Protein AF-A0A0U1D165-F1 (afdb_monomer_lite)

Organism: NCBI:txid451644

Structure (mmCIF, N/CA/C/O backbone):
data_AF-A0A0U1D165-F1
#
_entry.id   AF-A0A0U1D165-F1
#
loop_
_atom_site.group_PDB
_atom_site.id
_atom_site.type_symbol
_atom_site.label_atom_id
_atom_site.label_alt_id
_atom_site.label_comp_id
_atom_site.label_asym_id
_atom_site.label_entity_id
_atom_site.label_seq_id
_atom_site.pdbx_PDB_ins_code
_atom_site.Cartn_x
_atom_site.Cartn_y
_atom_site.Cartn_z
_atom_site.occupancy
_atom_site.B_iso_or_equiv
_atom_site.auth_seq_id
_atom_site.auth_comp_id
_atom_site.auth_asym_id
_atom_site.auth_atom_id
_atom_site.pdbx_PDB_model_num
ATOM 1 N N . MET A 1 1 ? 3.430 -0.600 18.533 1.00 70.75 1 MET A N 1
ATOM 2 C CA . MET A 1 1 ? 3.846 -1.729 17.672 1.00 70.75 1 MET A CA 1
ATOM 3 C C . MET A 1 1 ? 2.944 -1.735 16.447 1.00 70.75 1 MET A C 1
ATOM 5 O O . MET A 1 1 ? 1.779 -1.388 16.619 1.00 70.75 1 MET A O 1
ATOM 9 N N . PRO A 1 2 ? 3.449 -2.020 15.234 1.00 84.38 2 PRO A N 1
ATOM 10 C CA . PRO A 1 2 ? 2.578 -2.220 14.079 1.00 84.38 2 PRO A CA 1
ATOM 11 C C . PRO A 1 2 ? 1.729 -3.480 14.289 1.00 84.38 2 PRO A C 1
ATOM 13 O O . PRO A 1 2 ? 2.207 -4.447 14.877 1.00 84.38 2 PRO A O 1
ATOM 16 N N . ARG A 1 3 ? 0.480 -3.450 13.820 1.00 92.88 3 ARG A N 1
ATOM 17 C CA . ARG A 1 3 ? -0.406 -4.616 13.776 1.00 92.88 3 ARG A CA 1
ATOM 18 C C . ARG A 1 3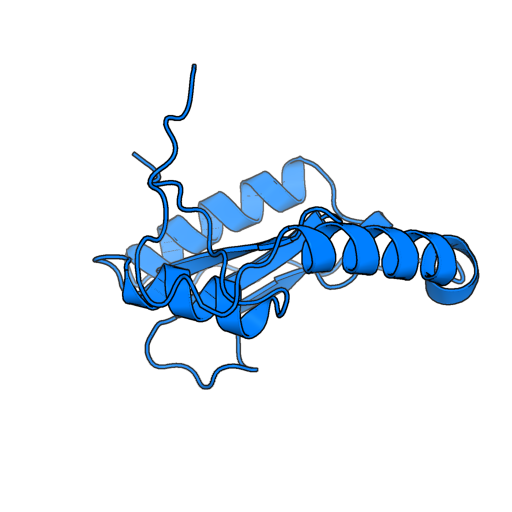 ? -0.470 -5.108 12.339 1.00 92.88 3 ARG A C 1
ATOM 20 O O . ARG A 1 3 ? -0.695 -4.295 11.441 1.00 92.88 3 ARG A O 1
ATOM 27 N N . LEU A 1 4 ? -0.261 -6.402 12.131 1.00 93.88 4 LEU A N 1
ATOM 28 C CA . LEU A 1 4 ? -0.308 -7.021 10.813 1.00 93.88 4 LEU A CA 1
ATOM 29 C C . LEU A 1 4 ? -1.597 -7.828 10.686 1.00 93.88 4 LEU A C 1
ATOM 31 O O . LEU A 1 4 ? -1.939 -8.601 11.576 1.00 93.88 4 LEU A O 1
ATOM 35 N N . VAL A 1 5 ? -2.312 -7.631 9.582 1.00 93.69 5 VAL A N 1
ATOM 36 C CA . VAL A 1 5 ? -3.520 -8.389 9.255 1.00 93.69 5 VAL A CA 1
ATOM 37 C C . VAL A 1 5 ? -3.449 -8.895 7.827 1.00 93.69 5 VAL A C 1
ATOM 39 O O . VAL A 1 5 ? -2.979 -8.175 6.944 1.00 93.69 5 VAL A O 1
ATOM 42 N N . ARG A 1 6 ? -3.949 -10.108 7.593 1.00 92.75 6 ARG A N 1
ATOM 43 C CA . ARG A 1 6 ? -4.254 -10.600 6.248 1.00 92.75 6 ARG A CA 1
ATOM 44 C C . ARG A 1 6 ? -5.688 -10.216 5.893 1.00 92.75 6 ARG A C 1
ATOM 46 O O . ARG A 1 6 ? -6.605 -10.546 6.638 1.00 92.75 6 ARG A O 1
ATOM 53 N N . ILE A 1 7 ? -5.860 -9.544 4.756 1.00 92.62 7 ILE A N 1
ATOM 54 C CA . ILE A 1 7 ? -7.167 -9.311 4.130 1.00 92.62 7 ILE A CA 1
ATOM 55 C C . ILE A 1 7 ? -7.365 -10.425 3.099 1.00 92.62 7 ILE A C 1
ATOM 57 O O . ILE A 1 7 ? -6.575 -10.525 2.163 1.00 92.62 7 ILE A O 1
ATOM 61 N N . ALA A 1 8 ? -8.344 -11.303 3.315 1.00 90.62 8 ALA A N 1
ATOM 62 C CA . ALA A 1 8 ? -8.510 -12.532 2.529 1.00 90.62 8 ALA A CA 1
ATOM 63 C C . ALA A 1 8 ? -9.601 -12.439 1.447 1.00 90.62 8 ALA A C 1
ATOM 65 O O . ALA A 1 8 ? -9.589 -13.224 0.503 1.00 90.62 8 ALA A O 1
ATOM 66 N N . ASP A 1 9 ? -10.496 -11.455 1.533 1.00 89.19 9 ASP A N 1
ATOM 67 C CA . ASP A 1 9 ? -11.700 -11.348 0.699 1.00 89.19 9 ASP A CA 1
ATOM 68 C C . ASP A 1 9 ? -11.496 -10.569 -0.617 1.00 89.19 9 ASP A C 1
ATOM 70 O O . ASP A 1 9 ? -12.388 -10.523 -1.473 1.00 89.19 9 ASP A O 1
ATOM 74 N N . SER A 1 10 ? -10.325 -9.953 -0.815 1.00 91.94 10 SER A N 1
ATOM 75 C CA . SER A 1 10 ? -10.025 -9.136 -1.991 1.00 91.94 10 SER A CA 1
ATOM 76 C C . SER A 1 10 ? -8.535 -9.084 -2.327 1.00 91.94 10 SER A C 1
ATOM 78 O O . SER A 1 10 ? -7.688 -8.954 -1.450 1.00 91.94 10 SER A O 1
ATOM 80 N N . VAL A 1 11 ? -8.237 -9.066 -3.630 1.00 94.31 11 VAL A N 1
ATOM 81 C CA . VAL A 1 11 ? -6.904 -8.751 -4.175 1.00 94.31 11 VAL A CA 1
ATOM 82 C C . VAL A 1 11 ? -6.747 -7.277 -4.553 1.00 94.31 11 VAL A C 1
ATOM 84 O O . VAL A 1 11 ? -5.674 -6.869 -4.989 1.00 94.31 11 VAL A O 1
ATOM 87 N N . ASP A 1 12 ? -7.802 -6.465 -4.456 1.00 95.19 12 ASP A N 1
ATOM 88 C CA . ASP A 1 12 ? -7.744 -5.043 -4.800 1.00 95.19 12 ASP A CA 1
ATOM 89 C C . ASP A 1 12 ? -7.018 -4.252 -3.704 1.00 95.19 12 ASP A C 1
ATOM 91 O O . ASP A 1 12 ? -7.440 -4.232 -2.548 1.00 95.19 12 ASP A O 1
ATOM 95 N N . LEU A 1 13 ? -5.929 -3.574 -4.070 1.00 97.00 13 LEU A N 1
ATOM 96 C CA . LEU A 1 13 ? -5.078 -2.866 -3.115 1.00 97.00 13 LEU A CA 1
ATOM 97 C C . LEU A 1 13 ? -5.807 -1.722 -2.385 1.00 97.00 13 LEU A C 1
ATOM 99 O O . LEU A 1 13 ? -5.528 -1.478 -1.208 1.00 97.00 13 LEU A O 1
ATOM 103 N N . GLY A 1 14 ? -6.725 -1.024 -3.058 1.00 96.88 14 GLY A N 1
ATOM 104 C CA . GLY A 1 14 ? -7.531 0.037 -2.452 1.00 96.88 14 GLY A CA 1
ATOM 105 C C . GLY A 1 14 ? -8.456 -0.527 -1.379 1.00 96.88 14 GLY A C 1
ATOM 106 O O . GLY A 1 14 ? -8.476 -0.038 -0.246 1.00 96.88 14 GLY A O 1
ATOM 107 N N . VAL A 1 15 ? -9.135 -1.634 -1.693 1.00 95.50 15 VAL A N 1
ATOM 108 C CA . VAL A 1 15 ? -9.955 -2.382 -0.727 1.00 95.50 15 VAL A CA 1
ATOM 109 C C . VAL A 1 15 ? -9.107 -2.886 0.441 1.00 95.50 15 VAL A C 1
ATOM 111 O O . VAL A 1 15 ? -9.472 -2.632 1.588 1.00 95.50 15 VAL A O 1
ATOM 114 N N . ILE A 1 16 ? -7.953 -3.509 0.179 1.00 95.81 16 ILE A N 1
ATOM 115 C CA . ILE A 1 16 ? -7.024 -3.999 1.212 1.00 95.81 16 ILE A CA 1
ATOM 116 C C . ILE A 1 16 ? -6.613 -2.860 2.157 1.00 95.81 16 ILE A C 1
ATOM 118 O O . ILE A 1 16 ? -6.762 -2.969 3.378 1.00 95.81 16 ILE A O 1
ATOM 122 N N . GLY A 1 17 ? -6.141 -1.736 1.609 1.00 97.19 17 GLY A N 1
ATOM 123 C CA . GLY A 1 17 ? -5.718 -0.580 2.399 1.00 97.19 17 GLY A CA 1
ATOM 124 C C . GLY A 1 17 ? -6.864 0.035 3.205 1.00 97.19 17 GLY A C 1
ATOM 125 O O . GLY A 1 17 ? -6.685 0.375 4.379 1.00 97.19 17 GLY A O 1
ATOM 126 N N . LYS A 1 18 ? -8.063 0.130 2.620 1.00 97.38 18 LYS A N 1
ATOM 127 C CA . LYS A 1 18 ? -9.255 0.644 3.304 1.00 97.38 18 LYS A CA 1
ATOM 128 C C . LYS A 1 18 ? -9.726 -0.277 4.426 1.00 97.38 18 LYS A C 1
ATOM 130 O O . LYS A 1 18 ? -10.085 0.219 5.496 1.00 97.38 18 LYS A O 1
ATOM 135 N N . SER A 1 19 ? -9.716 -1.590 4.211 1.00 95.56 19 SER A N 1
ATOM 136 C CA . SER A 1 19 ? -10.032 -2.588 5.237 1.00 95.56 19 SER A CA 1
ATOM 137 C C . SER A 1 19 ? -9.050 -2.487 6.403 1.00 95.56 19 SER A C 1
ATOM 139 O O . SER A 1 19 ? -9.480 -2.339 7.549 1.00 95.56 19 SER A O 1
ATOM 141 N N . ALA A 1 20 ? -7.745 -2.402 6.128 1.00 96.00 20 ALA A N 1
ATOM 142 C CA . ALA A 1 20 ? -6.733 -2.164 7.158 1.00 96.00 20 ALA A CA 1
ATOM 143 C C . ALA A 1 20 ? -6.977 -0.847 7.924 1.00 96.00 20 ALA A C 1
ATOM 145 O O . ALA A 1 20 ? -6.955 -0.825 9.157 1.00 96.00 20 ALA A O 1
ATOM 146 N N . ALA A 1 21 ? -7.288 0.244 7.218 1.00 97.31 21 ALA A N 1
ATOM 147 C CA . ALA A 1 21 ? -7.586 1.543 7.821 1.00 97.31 21 ALA A CA 1
ATOM 148 C C . ALA A 1 21 ? -8.854 1.520 8.694 1.00 97.31 21 ALA A C 1
ATOM 150 O O . ALA A 1 21 ? -8.916 2.195 9.719 1.00 97.31 21 ALA A O 1
ATOM 151 N N . ARG A 1 22 ? -9.867 0.726 8.325 1.00 96.44 22 ARG A N 1
ATOM 152 C CA . ARG A 1 22 ? -11.091 0.538 9.119 1.00 96.44 22 ARG A CA 1
ATOM 153 C C . ARG A 1 22 ? -10.841 -0.232 10.409 1.00 96.44 22 ARG A C 1
ATOM 155 O O . ARG A 1 22 ? -11.476 0.104 11.404 1.00 96.44 22 ARG A O 1
ATOM 162 N N . LEU A 1 23 ? -9.926 -1.198 10.396 1.00 94.75 23 LEU A N 1
ATOM 163 C CA . LEU A 1 23 ? -9.525 -1.962 11.582 1.00 94.75 23 LEU A CA 1
ATOM 164 C C . LEU A 1 23 ? -8.544 -1.185 12.480 1.00 94.75 23 LEU A C 1
ATOM 166 O O . LEU A 1 23 ? -8.334 -1.543 13.636 1.00 94.75 23 LEU A O 1
ATOM 170 N N . SER A 1 24 ? -7.873 -0.166 11.948 1.00 95.75 24 SER A N 1
ATOM 171 C CA . SER A 1 24 ? -6.874 0.618 12.673 1.00 95.75 24 SER A CA 1
ATOM 172 C C . SER A 1 24 ? -7.521 1.656 13.593 1.00 95.75 24 SER A C 1
ATOM 174 O O . SER A 1 24 ? -8.367 2.438 13.160 1.00 95.75 24 SER A O 1
ATOM 176 N N . GLY A 1 25 ? -7.074 1.725 14.853 1.00 96.06 25 GLY A N 1
ATOM 177 C CA . GLY A 1 25 ? -7.557 2.716 15.823 1.00 96.06 25 GLY A CA 1
ATOM 178 C C . GLY A 1 25 ? -7.248 4.168 15.436 1.00 96.06 25 GLY A C 1
ATOM 179 O O . GLY A 1 25 ? -8.005 5.064 15.792 1.00 96.06 25 GLY A O 1
ATOM 180 N N . SER A 1 26 ? -6.188 4.408 14.654 1.00 97.00 26 SER A N 1
ATOM 181 C CA . SER A 1 26 ? -5.870 5.738 14.107 1.00 97.00 26 SER A CA 1
ATOM 182 C C . SER A 1 26 ? -6.637 6.066 12.822 1.00 97.00 26 SER A C 1
ATOM 184 O O . SER A 1 26 ? -6.521 7.171 12.298 1.00 97.00 26 SER A O 1
ATOM 186 N N . GLY A 1 27 ? -7.369 5.101 12.257 1.00 97.88 27 GLY A N 1
ATOM 187 C CA . GLY A 1 27 ? -7.995 5.237 10.946 1.00 97.88 27 GLY A CA 1
ATOM 188 C C . GLY A 1 27 ? -7.016 5.221 9.766 1.00 97.88 27 GLY A C 1
ATOM 189 O O . GLY A 1 27 ? -7.458 5.469 8.647 1.00 97.88 27 GLY A O 1
ATOM 190 N N . ILE A 1 28 ? -5.723 4.941 9.989 1.00 98.25 28 ILE A N 1
ATOM 191 C CA . ILE A 1 28 ? -4.687 4.821 8.949 1.00 98.25 28 ILE A CA 1
ATOM 192 C C . ILE A 1 28 ? -4.301 3.358 8.759 1.00 98.25 28 ILE A C 1
ATOM 194 O O . ILE A 1 28 ? -4.021 2.658 9.735 1.00 98.25 28 ILE A O 1
ATOM 198 N N . GLY A 1 29 ? -4.262 2.915 7.505 1.00 97.69 29 GLY A N 1
ATOM 199 C CA . GLY A 1 29 ? -3.853 1.570 7.108 1.00 97.69 29 GLY A CA 1
ATOM 200 C C . GLY A 1 29 ? -2.826 1.607 5.983 1.00 97.69 29 GLY A C 1
ATOM 201 O O . GLY A 1 29 ? -2.843 2.513 5.152 1.00 97.69 29 GLY A O 1
ATOM 202 N N . VAL A 1 30 ? -1.943 0.612 5.954 1.00 98.00 30 VAL A N 1
ATOM 203 C CA . VAL A 1 30 ? -1.039 0.362 4.827 1.00 98.00 30 VAL A CA 1
ATOM 204 C C . VAL A 1 30 ? -1.525 -0.895 4.122 1.00 98.00 30 VAL A C 1
ATOM 206 O O . VAL A 1 30 ? -1.671 -1.934 4.762 1.00 98.00 30 VAL A O 1
ATOM 209 N N . GLY A 1 31 ? -1.806 -0.788 2.826 1.00 97.50 31 GLY A N 1
ATOM 210 C CA . GLY A 1 31 ? -2.085 -1.938 1.970 1.00 97.50 31 GLY A CA 1
ATOM 211 C C . GLY A 1 31 ? -0.812 -2.382 1.264 1.00 97.50 31 GLY A C 1
ATOM 212 O O . GLY A 1 31 ? -0.054 -1.530 0.804 1.00 97.50 31 GLY A O 1
ATOM 213 N N . LEU A 1 32 ? -0.597 -3.692 1.162 1.00 97.69 32 LEU A N 1
ATOM 214 C CA . LEU A 1 32 ? 0.517 -4.313 0.449 1.00 97.69 32 LEU A CA 1
ATOM 215 C C . LEU A 1 32 ? -0.005 -5.567 -0.255 1.00 97.69 32 LEU A C 1
ATOM 217 O O . LEU A 1 32 ? -0.609 -6.420 0.387 1.00 97.69 32 LEU A O 1
ATOM 221 N N . GLN A 1 33 ? 0.240 -5.665 -1.558 1.00 97.50 33 GLN A N 1
ATOM 222 C CA . GLN A 1 33 ? 0.006 -6.888 -2.333 1.00 97.50 33 GLN A CA 1
ATOM 223 C C . GLN A 1 33 ? 1.264 -7.755 -2.373 1.00 97.50 33 GLN A C 1
ATOM 225 O O . GLN A 1 33 ? 2.381 -7.230 -2.318 1.00 97.50 33 GLN A O 1
ATOM 230 N N . ALA A 1 34 ? 1.108 -9.060 -2.597 1.00 96.12 34 ALA A N 1
ATOM 231 C CA . ALA A 1 34 ? 2.230 -9.998 -2.717 1.00 96.12 34 ALA A CA 1
ATOM 232 C C . ALA A 1 34 ? 3.242 -9.591 -3.806 1.00 96.12 34 ALA A C 1
ATOM 234 O O . ALA A 1 34 ? 4.448 -9.793 -3.668 1.00 96.12 34 ALA A O 1
ATOM 235 N N . LYS A 1 35 ? 2.766 -8.957 -4.884 1.00 96.94 35 LYS A N 1
ATOM 236 C CA . LYS A 1 35 ? 3.620 -8.445 -5.968 1.00 96.94 35 LYS A CA 1
ATOM 237 C C . LYS A 1 35 ? 4.401 -7.167 -5.638 1.00 96.94 35 LYS A C 1
ATOM 239 O O . LYS A 1 35 ? 5.179 -6.728 -6.477 1.00 96.94 35 LYS A O 1
ATOM 244 N N . GLY A 1 36 ? 4.175 -6.557 -4.472 1.00 97.19 36 GLY A N 1
ATOM 245 C CA . GLY A 1 36 ? 4.920 -5.406 -3.941 1.00 97.19 36 GLY A CA 1
ATOM 246 C C . GLY A 1 36 ? 4.193 -4.055 -3.978 1.00 97.19 36 GLY A C 1
ATOM 247 O O . GLY A 1 36 ? 4.553 -3.133 -3.250 1.00 97.19 36 GLY A O 1
ATOM 248 N N . THR A 1 37 ? 3.142 -3.894 -4.787 1.00 97.38 37 THR A N 1
ATOM 249 C CA . THR A 1 37 ? 2.408 -2.614 -4.849 1.00 97.38 37 THR A CA 1
ATOM 250 C C . THR A 1 37 ? 1.816 -2.264 -3.488 1.00 97.38 37 THR A C 1
ATOM 252 O O . THR A 1 37 ? 1.236 -3.123 -2.823 1.00 97.38 37 THR A O 1
ATOM 255 N N . THR A 1 38 ? 1.976 -1.004 -3.082 1.00 97.62 38 THR A N 1
ATOM 256 C CA . THR A 1 38 ? 1.728 -0.561 -1.706 1.00 97.62 38 THR A CA 1
ATOM 257 C C . THR A 1 38 ? 1.082 0.812 -1.674 1.00 97.62 38 THR A C 1
ATOM 259 O O . THR A 1 38 ? 1.401 1.662 -2.502 1.00 97.62 38 THR A O 1
ATOM 262 N N . LEU A 1 39 ? 0.199 1.058 -0.706 1.00 97.62 39 LEU A N 1
ATOM 263 C CA . LEU A 1 39 ? -0.398 2.376 -0.481 1.00 97.62 39 LEU A CA 1
ATOM 264 C C . LEU A 1 39 ? -0.652 2.659 0.998 1.00 97.62 39 LEU A C 1
ATOM 266 O O . LEU A 1 39 ? -0.729 1.742 1.815 1.00 97.62 39 LEU A O 1
ATOM 270 N N . ILE A 1 40 ? -0.837 3.938 1.321 1.00 98.06 40 ILE A N 1
ATOM 271 C CA . ILE A 1 40 ? -1.375 4.406 2.601 1.00 98.06 40 ILE A CA 1
ATOM 272 C C . ILE A 1 40 ? -2.826 4.835 2.375 1.00 98.06 40 ILE A C 1
ATOM 274 O O . ILE A 1 40 ? -3.098 5.686 1.526 1.00 98.06 40 ILE A O 1
ATOM 278 N N . HIS A 1 41 ? -3.757 4.293 3.156 1.00 98.44 41 HIS A N 1
ATOM 279 C CA . HIS A 1 41 ? -5.180 4.628 3.111 1.00 98.44 41 HIS A CA 1
ATOM 280 C C . HIS A 1 41 ? -5.644 5.248 4.436 1.00 98.44 41 HIS A C 1
ATOM 282 O O . HIS A 1 41 ? -5.082 4.979 5.502 1.00 98.44 41 HIS A O 1
ATOM 288 N N . ARG A 1 42 ? -6.724 6.033 4.375 1.00 98.00 42 ARG A N 1
ATOM 289 C CA . ARG A 1 42 ? -7.458 6.551 5.541 1.00 98.00 42 ARG A CA 1
ATOM 290 C C . ARG A 1 42 ? -8.922 6.109 5.512 1.00 98.00 42 ARG A C 1
ATOM 292 O O . ARG A 1 42 ? -9.497 5.997 4.431 1.00 98.00 42 ARG A O 1
ATOM 299 N N . ARG A 1 43 ? -9.526 5.802 6.663 1.00 97.88 43 ARG A N 1
ATOM 300 C CA . ARG A 1 43 ? -10.834 5.108 6.727 1.00 97.88 43 ARG A CA 1
ATOM 301 C C . ARG A 1 43 ? -12.002 5.868 6.078 1.00 97.88 43 ARG A C 1
ATOM 303 O O . ARG A 1 43 ? -12.966 5.239 5.643 1.00 97.88 43 ARG A O 1
ATOM 310 N N . ASP A 1 44 ? -11.914 7.192 6.061 1.00 97.25 44 ASP A N 1
ATOM 311 C CA . ASP A 1 44 ? -12.895 8.156 5.550 1.00 97.25 44 ASP A CA 1
ATOM 312 C C . ASP A 1 44 ? -12.751 8.425 4.042 1.00 97.25 44 ASP A C 1
ATOM 314 O O . ASP A 1 44 ? -13.649 9.007 3.439 1.00 97.25 44 ASP A O 1
ATOM 318 N N . LEU A 1 45 ? -11.661 7.980 3.408 1.00 97.69 45 LEU A N 1
ATOM 319 C CA . LEU A 1 45 ? -11.467 8.148 1.970 1.00 97.69 45 LEU A CA 1
ATOM 320 C C . LEU A 1 45 ? -12.306 7.139 1.157 1.00 97.69 45 LEU A C 1
ATOM 322 O O . LEU A 1 45 ? -12.555 6.006 1.604 1.00 97.69 45 LEU A O 1
ATOM 326 N N . PRO A 1 46 ? -12.742 7.502 -0.065 1.00 96.50 46 PRO A N 1
ATOM 327 C CA . PRO A 1 46 ? -13.307 6.554 -1.027 1.00 96.50 46 PRO A CA 1
ATOM 328 C C . PRO A 1 46 ? -12.351 5.378 -1.312 1.00 96.50 46 PRO A C 1
ATOM 330 O O . PRO A 1 46 ? -11.146 5.563 -1.202 1.00 96.50 46 PRO A O 1
ATOM 333 N N . PRO A 1 47 ? -12.846 4.181 -1.692 1.00 89.69 47 PRO A N 1
ATOM 334 C CA . PRO A 1 47 ? -11.997 2.988 -1.857 1.00 89.69 47 PRO A CA 1
ATOM 335 C C . PRO A 1 47 ? -10.838 3.110 -2.858 1.00 89.69 47 PRO A C 1
ATOM 337 O O . PRO A 1 47 ? -9.829 2.441 -2.690 1.00 89.69 47 PRO A O 1
ATOM 340 N N . LEU A 1 48 ? -10.985 3.937 -3.898 1.00 93.50 48 LEU A N 1
ATOM 341 C CA . LEU A 1 48 ? -9.949 4.160 -4.919 1.00 93.50 48 LEU A CA 1
ATOM 342 C C . LEU A 1 48 ? -9.079 5.395 -4.636 1.00 93.50 4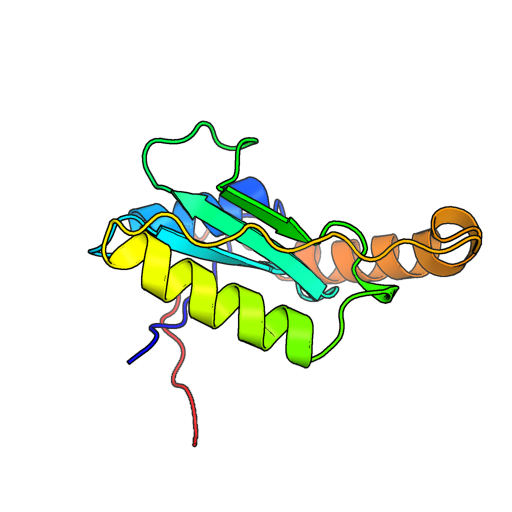8 LEU A C 1
ATOM 344 O O . LEU A 1 48 ? -8.247 5.761 -5.461 1.00 93.50 48 LEU A O 1
ATOM 348 N N . ALA A 1 49 ? -9.290 6.061 -3.500 1.00 96.12 49 ALA A N 1
ATOM 349 C CA . ALA A 1 49 ? -8.459 7.169 -3.054 1.00 96.12 49 ALA A CA 1
ATOM 350 C C . ALA A 1 49 ? -7.412 6.672 -2.051 1.00 96.12 49 ALA A C 1
ATOM 352 O O . ALA A 1 49 ? -7.607 5.689 -1.345 1.00 96.12 49 ALA A O 1
ATOM 353 N N . ASN A 1 50 ? -6.298 7.384 -1.947 1.00 96.38 50 ASN A N 1
ATOM 354 C CA . ASN A 1 50 ? -5.213 7.050 -1.033 1.00 96.38 50 ASN A CA 1
ATOM 355 C C . ASN A 1 50 ? -4.473 8.323 -0.615 1.00 96.38 50 ASN A C 1
ATOM 357 O O . ASN A 1 50 ? -4.556 9.349 -1.286 1.00 96.38 50 ASN A O 1
ATOM 361 N N . LEU A 1 51 ? -3.729 8.245 0.485 1.00 96.31 51 LEU A N 1
ATOM 362 C CA . LEU A 1 51 ? -2.830 9.318 0.912 1.00 96.31 51 LEU A CA 1
ATOM 363 C C . LEU A 1 51 ? -1.521 9.276 0.116 1.00 96.31 51 LEU A C 1
ATOM 365 O O . LEU A 1 51 ? -1.040 10.305 -0.339 1.00 96.31 51 LEU A O 1
ATOM 369 N N . GLU A 1 52 ? -0.972 8.076 -0.088 1.00 96.31 52 GLU A N 1
ATOM 370 C CA . GLU A 1 52 ? 0.272 7.830 -0.832 1.00 96.31 52 GLU A CA 1
ATOM 371 C C . GLU A 1 52 ? 0.167 6.476 -1.546 1.00 96.31 52 GLU A C 1
ATOM 373 O O . GLU A 1 52 ? -0.474 5.566 -1.018 1.00 96.31 52 GLU A O 1
ATOM 378 N N . LEU A 1 53 ? 0.767 6.338 -2.732 1.00 95.81 53 LEU A N 1
ATOM 379 C CA . LEU A 1 53 ? 0.692 5.128 -3.559 1.00 95.81 53 LEU A CA 1
ATOM 380 C C . LEU A 1 53 ? 2.022 4.874 -4.266 1.00 95.81 53 LEU A C 1
ATOM 382 O O . LEU A 1 53 ? 2.498 5.713 -5.022 1.00 95.81 53 LEU A O 1
ATOM 386 N N . LEU A 1 54 ? 2.547 3.666 -4.091 1.00 95.50 54 LEU A N 1
ATOM 387 C CA . LEU A 1 54 ? 3.643 3.103 -4.866 1.00 95.50 54 LEU A CA 1
ATOM 388 C C . LEU A 1 54 ? 3.077 2.078 -5.847 1.00 95.50 54 LEU A C 1
ATOM 390 O O . LEU A 1 54 ? 2.925 0.896 -5.531 1.00 95.50 54 LEU A O 1
ATOM 394 N N . SER A 1 55 ? 2.718 2.559 -7.037 1.00 93.81 55 SER A N 1
ATOM 395 C CA . SER A 1 55 ? 2.014 1.779 -8.062 1.00 93.81 55 SER A CA 1
ATOM 396 C C . SER A 1 55 ? 2.934 0.849 -8.861 1.00 93.81 55 SER A C 1
ATOM 398 O O . SER A 1 55 ? 2.501 -0.212 -9.314 1.00 93.81 55 SER A O 1
ATOM 400 N N . VAL A 1 56 ? 4.211 1.210 -9.007 1.00 94.69 56 VAL A N 1
ATOM 401 C CA . VAL A 1 56 ? 5.168 0.507 -9.871 1.00 94.69 56 VAL A CA 1
ATOM 402 C C . VAL A 1 56 ? 6.070 -0.410 -9.048 1.00 94.69 56 VAL A C 1
ATOM 404 O O . VAL A 1 56 ? 7.205 -0.069 -8.734 1.00 94.69 56 VAL A O 1
ATOM 407 N N . ALA A 1 57 ? 5.553 -1.591 -8.697 1.00 95.38 57 ALA A N 1
ATOM 408 C CA . ALA A 1 57 ? 6.224 -2.523 -7.786 1.00 95.38 57 ALA A CA 1
ATOM 409 C C . ALA A 1 57 ? 7.688 -2.873 -8.132 1.00 95.38 57 ALA A C 1
ATOM 411 O O . ALA A 1 57 ? 8.500 -2.887 -7.210 1.00 95.38 57 ALA A O 1
ATOM 412 N N . PRO A 1 58 ? 8.074 -3.084 -9.410 1.00 94.69 58 PRO A N 1
ATOM 413 C CA . PRO A 1 58 ? 9.468 -3.367 -9.767 1.00 94.69 58 PRO A CA 1
ATOM 414 C C . PRO A 1 58 ? 10.469 -2.257 -9.412 1.00 94.69 58 PRO A C 1
ATOM 416 O O . PRO A 1 58 ? 11.663 -2.523 -9.373 1.00 94.69 58 PRO A O 1
ATOM 419 N N . LEU A 1 59 ? 10.000 -1.029 -9.168 1.00 94.81 59 LEU A N 1
ATOM 420 C CA . LEU A 1 59 ? 10.843 0.116 -8.815 1.00 94.81 59 LEU A CA 1
ATOM 421 C C . LEU A 1 59 ? 10.858 0.412 -7.309 1.00 94.81 59 LEU A C 1
ATOM 423 O O . LEU A 1 59 ? 11.504 1.368 -6.886 1.00 94.81 59 LEU A O 1
ATOM 427 N N . ILE A 1 60 ? 10.124 -0.355 -6.496 1.00 95.44 60 ILE A N 1
ATOM 428 C CA . ILE A 1 60 ? 10.026 -0.104 -5.056 1.00 95.44 60 ILE A CA 1
ATOM 429 C C . ILE A 1 60 ? 11.248 -0.687 -4.346 1.00 95.44 60 ILE A C 1
ATOM 431 O O . ILE A 1 60 ? 11.489 -1.893 -4.399 1.00 95.44 60 ILE A O 1
ATOM 435 N N . THR A 1 61 ? 11.985 0.158 -3.623 1.00 95.50 61 THR A N 1
ATOM 436 C CA . THR A 1 61 ? 13.141 -0.258 -2.816 1.00 95.50 61 THR A CA 1
ATOM 437 C C . THR A 1 61 ? 12.769 -0.478 -1.338 1.00 95.50 61 THR A C 1
ATOM 439 O O . THR A 1 61 ? 11.732 0.014 -0.874 1.00 95.50 61 THR A O 1
ATOM 442 N N . PRO A 1 62 ? 13.606 -1.176 -0.543 1.00 96.38 62 PRO A N 1
ATOM 443 C CA . PRO A 1 62 ? 13.422 -1.290 0.909 1.00 96.38 62 PRO A CA 1
ATOM 444 C C . PRO A 1 62 ? 13.287 0.061 1.632 1.00 96.38 62 PRO A C 1
ATOM 446 O O . PRO A 1 62 ? 12.490 0.199 2.564 1.00 96.38 62 PRO A O 1
ATOM 449 N N . GLU A 1 63 ? 14.012 1.084 1.184 1.00 95.50 63 GLU A N 1
ATOM 450 C CA . GLU A 1 63 ? 13.957 2.443 1.736 1.00 95.50 63 GLU A CA 1
ATOM 451 C C . GLU A 1 63 ? 12.591 3.085 1.492 1.00 95.50 63 GLU A C 1
ATOM 453 O O . GLU A 1 63 ? 12.067 3.772 2.372 1.00 95.50 63 GLU A O 1
ATOM 458 N N . MET A 1 64 ? 11.979 2.820 0.335 1.00 96.12 64 MET A N 1
ATOM 459 C CA . MET A 1 64 ? 10.624 3.274 0.029 1.00 96.12 64 MET A CA 1
ATOM 460 C C . MET A 1 64 ? 9.603 2.595 0.947 1.00 96.12 64 MET A C 1
ATOM 462 O O . MET A 1 64 ? 8.783 3.283 1.552 1.00 96.12 64 MET A O 1
ATOM 466 N N . TYR A 1 65 ? 9.686 1.279 1.172 1.00 96.25 65 TYR A N 1
ATOM 467 C CA . TYR A 1 65 ? 8.820 0.615 2.163 1.00 96.25 65 TYR A CA 1
ATOM 468 C C . TYR A 1 65 ? 8.989 1.201 3.569 1.00 96.25 65 TYR A C 1
ATOM 470 O O . TYR A 1 65 ? 8.009 1.453 4.277 1.00 96.25 65 TYR A O 1
ATOM 478 N N . ARG A 1 66 ? 10.234 1.477 3.972 1.00 95.62 66 ARG A N 1
ATOM 479 C CA . ARG A 1 66 ? 10.527 2.116 5.258 1.00 95.62 66 ARG A CA 1
ATOM 480 C C . ARG A 1 66 ? 9.917 3.514 5.345 1.00 95.62 66 ARG A C 1
ATOM 482 O O . ARG A 1 66 ? 9.350 3.859 6.384 1.00 95.62 66 ARG A O 1
ATOM 489 N N . LEU A 1 67 ? 9.979 4.297 4.271 1.00 95.94 67 LEU A N 1
ATOM 490 C CA . LEU A 1 67 ? 9.377 5.625 4.215 1.00 95.94 67 LEU A CA 1
ATOM 491 C C . LEU A 1 67 ? 7.840 5.570 4.243 1.00 95.94 67 LEU A C 1
ATOM 493 O O . LEU A 1 67 ? 7.247 6.369 4.967 1.00 95.94 67 LEU A O 1
ATOM 497 N N . ILE A 1 68 ? 7.200 4.594 3.578 1.00 96.12 68 ILE A N 1
ATOM 498 C CA . ILE A 1 68 ? 5.751 4.335 3.714 1.00 96.12 68 ILE A CA 1
ATOM 499 C C . ILE A 1 68 ? 5.389 4.117 5.185 1.00 96.12 68 ILE A C 1
ATOM 501 O O . ILE A 1 68 ? 4.459 4.745 5.689 1.00 96.12 68 ILE A O 1
ATOM 505 N N . GLY A 1 69 ? 6.141 3.276 5.900 1.00 95.75 69 GLY A N 1
ATOM 506 C CA . GLY A 1 69 ? 5.899 3.022 7.322 1.00 95.75 69 GLY A CA 1
ATOM 507 C C . GLY A 1 69 ? 6.043 4.279 8.190 1.00 95.75 69 GLY A C 1
ATOM 508 O O . GLY A 1 69 ? 5.201 4.541 9.053 1.00 95.75 69 GLY A O 1
ATOM 509 N N . ILE A 1 70 ? 7.076 5.092 7.941 1.00 96.38 70 ILE A N 1
ATOM 510 C CA . ILE A 1 70 ? 7.294 6.365 8.648 1.00 96.38 70 ILE A CA 1
ATOM 511 C C . ILE A 1 70 ? 6.136 7.333 8.386 1.00 96.38 70 ILE A C 1
ATOM 513 O O . ILE A 1 70 ? 5.587 7.905 9.332 1.00 96.38 70 ILE A O 1
ATOM 517 N N . ASN A 1 71 ? 5.750 7.515 7.124 1.00 97.31 71 ASN A N 1
ATOM 518 C CA . ASN A 1 71 ? 4.687 8.438 6.749 1.00 97.31 71 ASN A CA 1
ATOM 519 C C . ASN A 1 71 ? 3.321 7.967 7.256 1.00 97.31 71 ASN A C 1
ATOM 521 O O . ASN A 1 71 ? 2.582 8.779 7.805 1.00 97.31 71 ASN A O 1
ATOM 525 N N . ALA A 1 72 ? 3.018 6.668 7.210 1.00 97.31 72 ALA A N 1
ATOM 526 C CA . ALA A 1 72 ? 1.806 6.116 7.816 1.00 97.31 72 ALA A CA 1
ATOM 527 C C . ALA A 1 72 ? 1.749 6.404 9.325 1.00 97.31 72 ALA A C 1
ATOM 529 O O . ALA A 1 72 ? 0.711 6.818 9.841 1.00 97.31 72 ALA A O 1
ATOM 530 N N . GLY A 1 73 ? 2.878 6.272 10.032 1.00 96.88 73 GLY A N 1
ATOM 531 C CA . GLY A 1 73 ? 2.985 6.645 11.444 1.00 96.88 73 GLY A CA 1
ATOM 532 C C . GLY A 1 73 ? 2.792 8.144 11.702 1.00 96.88 73 GLY A C 1
ATOM 533 O O . GLY A 1 73 ? 2.224 8.517 12.727 1.00 96.88 73 GLY A O 1
ATOM 534 N N . ARG A 1 74 ? 3.230 9.012 10.782 1.00 97.12 74 ARG A N 1
ATOM 535 C CA . ARG A 1 74 ? 3.003 10.468 10.850 1.00 97.12 74 ARG A CA 1
ATOM 536 C C . ARG A 1 74 ? 1.537 10.822 10.601 1.00 97.12 74 ARG A C 1
ATOM 538 O O . ARG A 1 74 ? 0.961 11.539 11.416 1.00 97.12 74 ARG A O 1
ATOM 545 N N . HIS A 1 75 ? 0.919 10.256 9.563 1.00 97.19 75 HIS A N 1
ATOM 546 C CA . HIS A 1 75 ? -0.516 10.404 9.293 1.00 97.19 75 HIS A CA 1
ATOM 547 C C . HIS A 1 75 ? -1.358 9.919 10.478 1.00 97.19 75 HIS A C 1
ATOM 549 O O . HIS A 1 75 ? -2.305 10.588 10.878 1.00 97.19 75 HIS A O 1
ATOM 555 N N . ALA A 1 76 ? -0.976 8.802 11.108 1.00 97.12 76 ALA A N 1
ATOM 556 C CA . ALA A 1 76 ? -1.663 8.266 12.287 1.00 97.12 76 ALA A CA 1
ATOM 557 C C . ALA A 1 76 ? -1.605 9.205 13.505 1.00 97.12 76 ALA A C 1
ATOM 559 O O . ALA A 1 76 ? -2.437 9.092 14.401 1.00 97.12 76 ALA A O 1
ATOM 560 N N . LYS A 1 77 ? -0.637 10.128 13.536 1.00 96.81 77 LYS A N 1
ATOM 561 C CA . LYS A 1 77 ? -0.495 11.181 14.552 1.00 96.81 77 LYS A CA 1
ATOM 562 C C . LYS A 1 77 ? -1.106 12.521 14.117 1.00 96.81 77 LYS A C 1
ATOM 564 O O . LYS A 1 77 ? -0.893 13.519 14.796 1.00 96.81 77 LYS A O 1
ATOM 569 N N . GLY A 1 78 ? -1.816 12.565 12.987 1.00 95.50 78 GLY A N 1
ATOM 570 C CA . GLY A 1 78 ? -2.412 13.788 12.443 1.00 95.50 78 GLY A CA 1
ATOM 571 C C . GLY A 1 78 ? -1.411 14.767 11.821 1.00 95.50 78 GLY A C 1
ATOM 572 O O . GLY A 1 78 ? -1.770 15.910 11.559 1.00 95.50 78 GLY A O 1
ATOM 573 N N . ALA A 1 79 ? -0.163 14.351 11.590 1.00 96.25 79 ALA A N 1
ATOM 574 C CA . ALA A 1 79 ? 0.827 15.183 10.916 1.00 96.25 79 ALA A CA 1
ATOM 575 C C . ALA A 1 79 ? 0.664 15.122 9.388 1.00 96.25 79 ALA A C 1
ATOM 577 O O . ALA A 1 79 ? 0.147 14.144 8.852 1.00 96.25 79 ALA A O 1
ATOM 578 N N . THR A 1 80 ? 1.196 16.131 8.695 1.00 93.06 80 THR A N 1
ATOM 579 C CA . THR A 1 80 ? 1.248 16.198 7.226 1.00 93.06 80 THR A CA 1
ATOM 580 C C . THR A 1 80 ? 2.671 15.881 6.752 1.00 93.06 80 THR A C 1
ATOM 582 O O . THR A 1 80 ? 3.491 16.795 6.635 1.00 93.06 80 THR A O 1
ATOM 585 N N . PRO A 1 81 ? 3.036 14.599 6.553 1.00 92.38 81 PRO A N 1
ATOM 586 C CA . PRO A 1 81 ? 4.362 14.249 6.064 1.00 92.38 81 PRO A CA 1
ATOM 587 C C . PRO A 1 81 ? 4.598 14.797 4.656 1.00 92.38 81 PRO A C 1
ATOM 589 O O . PRO A 1 81 ? 3.669 14.929 3.862 1.00 92.38 81 PRO A O 1
ATOM 592 N N . ALA A 1 82 ? 5.867 15.042 4.327 1.00 90.31 82 ALA A N 1
ATOM 593 C CA . ALA A 1 82 ? 6.260 15.231 2.940 1.00 90.31 82 ALA A CA 1
ATOM 594 C C . ALA A 1 82 ? 5.907 13.954 2.148 1.00 90.31 82 ALA A C 1
ATOM 596 O O . ALA A 1 82 ? 6.373 12.872 2.535 1.00 90.31 82 ALA A O 1
ATOM 597 N N . PRO A 1 83 ? 5.095 14.053 1.078 1.00 81.06 83 PRO A N 1
ATOM 598 C CA . PRO A 1 83 ? 4.722 12.895 0.280 1.00 81.06 83 PRO A CA 1
ATOM 599 C C . PRO A 1 83 ? 5.952 12.238 -0.334 1.00 81.06 83 PRO A C 1
ATOM 601 O O . PRO A 1 83 ? 6.896 12.923 -0.749 1.00 81.06 83 PRO A O 1
ATOM 604 N N . MET A 1 84 ? 5.938 10.911 -0.429 1.00 82.12 84 MET A N 1
ATOM 605 C CA . MET A 1 84 ? 6.971 10.210 -1.176 1.00 82.12 84 MET A CA 1
ATOM 606 C C . MET A 1 84 ? 6.947 10.601 -2.656 1.00 82.12 84 MET A C 1
ATOM 608 O O . MET A 1 84 ? 5.890 10.733 -3.272 1.00 82.12 84 MET A O 1
ATOM 612 N N . ARG A 1 85 ? 8.134 10.750 -3.246 1.00 83.25 85 ARG A N 1
ATOM 613 C CA . ARG A 1 85 ? 8.274 10.868 -4.697 1.00 83.25 85 ARG A CA 1
ATOM 614 C C . ARG A 1 85 ? 8.203 9.477 -5.309 1.00 83.25 85 ARG A C 1
ATOM 616 O O . ARG A 1 85 ? 8.958 8.595 -4.909 1.00 83.25 85 ARG A O 1
ATOM 623 N N . ASN A 1 86 ? 7.323 9.301 -6.287 1.00 79.75 86 ASN A N 1
ATOM 624 C CA . ASN A 1 86 ? 7.295 8.071 -7.067 1.00 79.75 86 ASN A CA 1
ATOM 625 C C . ASN A 1 86 ? 8.643 7.859 -7.759 1.00 79.75 86 ASN A C 1
ATOM 627 O O . ASN A 1 86 ? 9.273 8.817 -8.211 1.00 79.75 86 ASN A O 1
ATOM 631 N N . ALA A 1 87 ? 9.068 6.601 -7.834 1.00 82.06 87 ALA A N 1
ATOM 632 C CA . ALA A 1 87 ? 10.197 6.226 -8.664 1.00 82.06 87 ALA A CA 1
ATOM 633 C C . ALA A 1 87 ? 9.808 6.390 -10.141 1.00 82.06 87 ALA A C 1
ATOM 635 O O . ALA A 1 87 ? 8.721 5.977 -10.552 1.00 82.06 87 ALA A O 1
ATOM 636 N N . TYR A 1 88 ? 10.702 6.991 -10.922 1.00 83.94 88 TYR A N 1
ATOM 637 C CA . TYR A 1 88 ? 10.564 7.157 -12.366 1.00 83.94 88 TYR A CA 1
ATOM 638 C C . TYR A 1 88 ? 11.710 6.434 -13.068 1.00 83.94 88 TYR A C 1
ATOM 640 O O . TYR A 1 88 ? 12.808 6.324 -12.524 1.00 83.94 88 TYR A O 1
ATOM 648 N N . THR A 1 89 ? 11.438 5.927 -14.265 1.00 90.00 89 THR A N 1
ATOM 649 C CA . THR A 1 89 ? 12.405 5.228 -15.113 1.00 90.00 89 THR A CA 1
ATOM 650 C C . THR A 1 89 ? 12.021 5.407 -16.575 1.00 90.00 89 THR A C 1
ATOM 652 O O . THR A 1 89 ? 10.835 5.530 -16.885 1.00 90.00 89 THR A O 1
ATOM 655 N N . ASP A 1 90 ? 13.017 5.360 -17.456 1.00 92.06 90 ASP A N 1
ATOM 656 C CA . ASP A 1 90 ? 12.826 5.331 -18.909 1.00 92.06 90 ASP A CA 1
ATOM 657 C C . ASP A 1 90 ? 12.566 3.905 -19.433 1.00 92.06 90 ASP A C 1
ATOM 659 O O . ASP A 1 90 ? 12.340 3.685 -20.624 1.00 92.06 90 ASP A O 1
ATOM 663 N N . GLU A 1 91 ? 12.591 2.895 -18.558 1.00 92.06 91 GLU A N 1
ATOM 664 C CA . GLU A 1 91 ? 12.276 1.523 -18.938 1.00 92.06 91 GLU A CA 1
ATOM 665 C C . GLU A 1 91 ? 10.801 1.337 -19.316 1.00 92.06 91 GLU A C 1
ATOM 667 O O . GLU A 1 91 ? 9.883 1.802 -18.639 1.00 92.06 91 GLU A O 1
ATOM 672 N N . ALA A 1 92 ? 10.556 0.509 -20.335 1.00 94.62 92 ALA A N 1
ATOM 673 C CA . ALA A 1 92 ? 9.223 0.021 -20.679 1.00 94.62 92 ALA A CA 1
ATOM 674 C C . ALA A 1 92 ? 8.709 -1.005 -19.643 1.00 94.62 92 ALA A C 1
ATOM 676 O O . ALA A 1 92 ? 8.619 -2.204 -19.921 1.00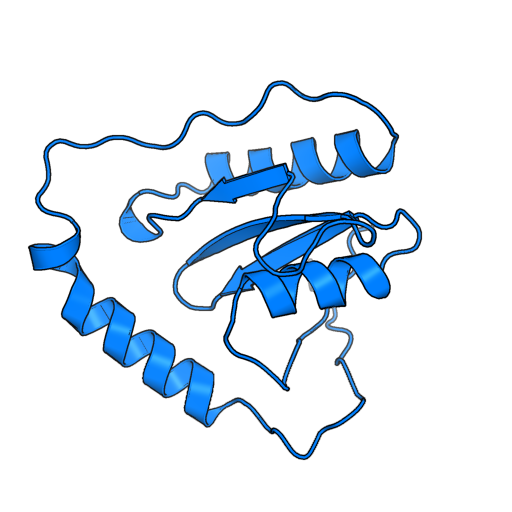 94.62 92 ALA A O 1
ATOM 677 N N . ILE A 1 93 ? 8.371 -0.534 -18.436 1.00 94.88 93 ILE A N 1
ATOM 678 C CA . ILE A 1 93 ? 7.963 -1.353 -17.281 1.00 94.88 93 ILE A CA 1
ATOM 679 C C . ILE A 1 93 ? 6.861 -2.347 -17.637 1.00 94.88 93 ILE A C 1
ATOM 681 O O . ILE A 1 93 ? 6.982 -3.535 -17.340 1.00 94.88 93 ILE A O 1
ATOM 685 N N . THR A 1 94 ? 5.792 -1.891 -18.290 1.00 93.19 94 THR A N 1
ATOM 686 C CA . THR A 1 94 ? 4.675 -2.767 -18.662 1.00 93.19 94 THR A CA 1
ATOM 687 C C . THR A 1 94 ? 5.154 -3.906 -19.560 1.00 93.19 94 THR A C 1
ATOM 689 O O . THR A 1 94 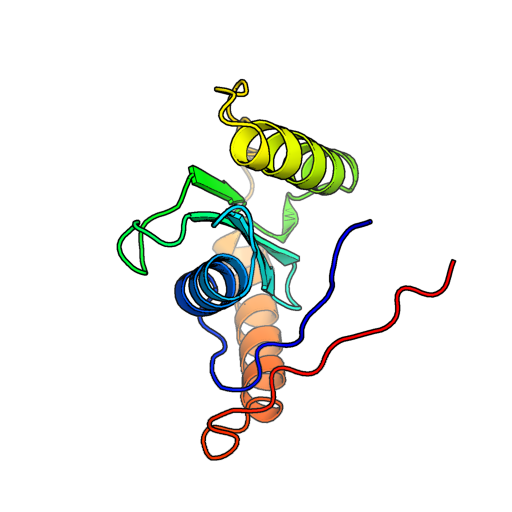? 4.894 -5.065 -19.257 1.00 93.19 94 THR A O 1
ATOM 692 N N . ALA A 1 95 ? 5.929 -3.614 -20.607 1.00 96.19 95 ALA A N 1
ATOM 693 C CA . ALA A 1 95 ? 6.434 -4.646 -21.512 1.00 96.19 95 ALA A CA 1
ATOM 694 C C . ALA A 1 95 ? 7.328 -5.673 -20.795 1.00 96.19 95 ALA A C 1
ATOM 696 O O . ALA A 1 95 ? 7.238 -6.866 -21.069 1.00 96.19 95 ALA A O 1
ATOM 697 N N . ARG A 1 96 ? 8.162 -5.226 -19.846 1.00 96.06 96 ARG A N 1
ATOM 698 C CA . ARG A 1 96 ? 9.083 -6.105 -19.106 1.00 96.06 96 ARG A CA 1
ATOM 699 C C . ARG A 1 96 ? 8.388 -6.964 -18.049 1.00 96.06 96 ARG A C 1
ATOM 701 O O . ARG A 1 96 ? 8.784 -8.108 -17.845 1.00 96.06 96 ARG A O 1
ATOM 708 N N . TYR A 1 97 ? 7.390 -6.418 -17.353 1.00 96.00 97 TYR A N 1
ATOM 709 C CA . TYR A 1 97 ? 6.896 -7.011 -16.106 1.00 96.00 97 TYR A CA 1
ATOM 710 C C . TYR A 1 97 ? 5.425 -7.434 -16.133 1.00 96.00 97 TYR A C 1
ATOM 712 O O . TYR A 1 97 ? 5.013 -8.164 -15.232 1.00 96.00 97 TYR A O 1
ATOM 720 N N . HIS A 1 98 ? 4.624 -7.032 -17.127 1.00 95.69 98 HIS A N 1
ATOM 721 C CA . HIS A 1 98 ? 3.171 -7.238 -17.089 1.00 95.69 98 HIS A CA 1
ATOM 722 C C . HIS A 1 98 ? 2.772 -8.712 -16.970 1.00 95.69 98 HIS A C 1
ATOM 724 O O . HIS A 1 98 ? 2.004 -9.049 -16.073 1.00 95.69 98 HIS A O 1
ATOM 730 N N . THR A 1 99 ? 3.350 -9.605 -17.779 1.00 97.56 99 THR A N 1
ATOM 731 C CA . THR A 1 99 ? 3.060 -11.050 -17.707 1.0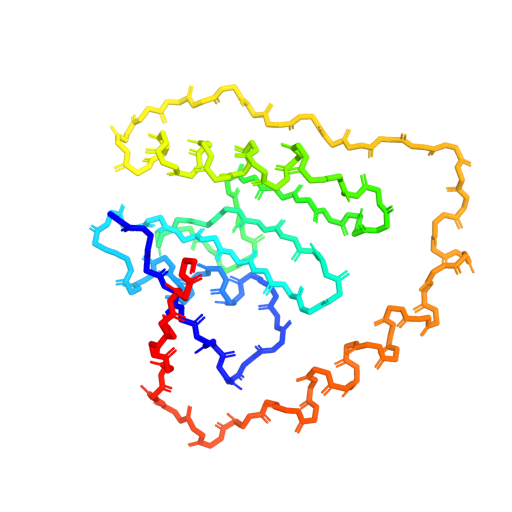0 97.56 99 THR A CA 1
ATOM 732 C C . THR A 1 99 ? 3.344 -11.613 -16.316 1.00 97.56 99 THR A C 1
ATOM 734 O O . THR A 1 99 ? 2.511 -12.313 -15.748 1.00 97.56 99 THR A O 1
ATOM 737 N N . ARG A 1 100 ? 4.485 -11.250 -15.716 1.00 97.06 100 ARG A N 1
ATOM 738 C CA . ARG A 1 100 ? 4.843 -11.681 -14.358 1.00 97.06 100 ARG A CA 1
ATOM 739 C C . ARG A 1 100 ? 3.856 -11.144 -13.322 1.00 97.06 100 ARG A C 1
ATOM 741 O O . ARG A 1 100 ? 3.414 -11.893 -12.459 1.00 97.06 100 ARG A O 1
ATOM 748 N N . VAL A 1 101 ? 3.504 -9.863 -13.417 1.00 96.50 101 VAL A N 1
ATOM 749 C CA . VAL A 1 101 ? 2.553 -9.206 -12.510 1.00 96.50 101 VAL A CA 1
ATOM 750 C C . VAL A 1 101 ? 1.179 -9.870 -12.582 1.00 96.50 101 VAL A C 1
ATOM 752 O O . VAL A 1 101 ? 0.599 -10.155 -11.537 1.00 96.50 101 VAL A O 1
ATOM 755 N N . VAL A 1 102 ? 0.678 -10.163 -13.784 1.00 96.62 102 VAL A N 1
ATOM 756 C CA . VAL A 1 102 ? -0.608 -10.849 -13.981 1.00 96.62 102 VAL A CA 1
ATOM 757 C C . VAL A 1 102 ? -0.579 -12.245 -13.363 1.00 96.62 102 VAL A C 1
ATOM 759 O O . VAL A 1 102 ? -1.498 -12.587 -12.621 1.00 96.62 102 VAL A O 1
ATOM 762 N N . SER A 1 103 ? 0.486 -13.022 -13.582 1.00 97.62 103 SER A N 1
ATOM 763 C CA . SER A 1 103 ? 0.624 -14.349 -12.970 1.00 97.62 103 SER A CA 1
ATOM 764 C C . SER A 1 103 ? 0.661 -14.289 -11.441 1.00 97.62 103 SER A C 1
ATOM 766 O O . SER A 1 103 ? 0.012 -15.095 -10.783 1.00 97.62 103 SER A O 1
ATOM 768 N N . MET A 1 104 ? 1.367 -13.314 -10.858 1.00 97.56 104 MET A N 1
ATOM 769 C CA . MET A 1 104 ? 1.396 -13.133 -9.401 1.00 97.56 104 MET A CA 1
ATOM 770 C C . MET A 1 104 ? 0.019 -12.764 -8.838 1.00 97.56 104 MET A C 1
ATOM 772 O O . MET A 1 104 ? -0.375 -13.309 -7.813 1.00 97.56 104 MET A O 1
ATOM 776 N N . VAL A 1 105 ? -0.736 -11.894 -9.519 1.00 96.62 105 VAL A N 1
ATOM 777 C CA . VAL A 1 105 ? -2.112 -11.549 -9.119 1.00 96.62 105 VAL A CA 1
ATOM 778 C C . VAL A 1 105 ? -3.052 -12.747 -9.258 1.00 96.62 105 VAL A C 1
ATOM 780 O O . VAL A 1 105 ? -3.952 -12.906 -8.440 1.00 96.62 105 VAL A O 1
ATOM 783 N N . ALA A 1 106 ? -2.858 -13.603 -10.266 1.00 96.69 106 ALA A N 1
ATOM 784 C CA . ALA A 1 106 ? -3.650 -14.820 -10.423 1.00 96.69 106 ALA A CA 1
ATOM 785 C C . ALA A 1 106 ? -3.444 -15.793 -9.250 1.00 96.69 106 ALA A C 1
ATOM 787 O O . ALA A 1 106 ? -4.425 -16.331 -8.744 1.00 96.69 106 ALA A O 1
ATOM 788 N N . ILE A 1 107 ? -2.199 -15.952 -8.785 1.00 95.94 107 ILE A N 1
ATOM 789 C CA . ILE A 1 107 ? -1.870 -16.737 -7.585 1.00 95.94 107 ILE A CA 1
ATOM 790 C C . ILE A 1 107 ? -2.462 -16.076 -6.333 1.00 95.94 107 ILE A C 1
ATOM 792 O O . ILE A 1 107 ? -3.151 -16.723 -5.561 1.00 95.94 107 ILE A O 1
ATOM 796 N N . GLU A 1 108 ? -2.267 -14.770 -6.140 1.00 94.62 108 GLU A N 1
ATOM 797 C CA . GLU A 1 108 ? -2.835 -14.058 -4.982 1.00 94.62 108 GLU A CA 1
ATOM 798 C C . GLU A 1 108 ? -4.367 -14.184 -4.936 1.00 94.62 108 GLU A C 1
ATOM 800 O O . GLU A 1 108 ? -4.954 -14.331 -3.868 1.00 94.62 108 GLU A O 1
ATOM 805 N N . ARG A 1 109 ? -5.018 -14.222 -6.104 1.00 94.50 109 ARG A N 1
ATOM 806 C CA . ARG A 1 109 ? -6.463 -14.427 -6.229 1.00 94.50 109 ARG A CA 1
ATOM 807 C C . ARG A 1 109 ? -6.909 -15.857 -5.930 1.00 94.50 109 ARG A C 1
ATOM 809 O O . ARG A 1 109 ? -8.034 -16.006 -5.462 1.00 94.50 109 ARG A O 1
ATOM 816 N N . SER A 1 110 ? -6.102 -16.885 -6.204 1.00 93.81 110 SER A N 1
ATOM 817 C CA . SER A 1 110 ? -6.456 -18.264 -5.821 1.00 93.81 110 SER A CA 1
ATOM 818 C C . SER A 1 110 ? -6.418 -18.468 -4.308 1.00 93.81 110 SER A C 1
ATOM 820 O O . SER A 1 110 ? -7.117 -19.335 -3.801 1.00 93.81 110 SER A O 1
ATOM 822 N N . GLU A 1 111 ? -5.654 -17.633 -3.601 1.00 89.69 111 GLU A N 1
ATOM 823 C CA . GLU A 1 111 ? -5.559 -17.605 -2.138 1.00 89.69 111 GLU A CA 1
ATOM 824 C C . GLU A 1 111 ? -6.600 -16.686 -1.469 1.00 89.69 111 GLU A C 1
ATOM 826 O O . GLU A 1 111 ? -6.584 -16.526 -0.242 1.00 89.69 111 GLU A O 1
ATOM 831 N N . CYS A 1 112 ? -7.472 -16.044 -2.258 1.00 87.81 112 CYS A N 1
ATOM 832 C CA . CYS A 1 112 ? -8.580 -15.241 -1.750 1.00 87.81 112 CYS A CA 1
ATOM 833 C C . CYS A 1 112 ? -9.825 -16.101 -1.546 1.00 87.81 112 CYS A C 1
ATOM 835 O O . CYS A 1 112 ? -10.346 -16.684 -2.498 1.00 87.81 112 CYS A O 1
ATOM 837 N N . ASP A 1 113 ? -10.357 -16.081 -0.328 1.00 79.75 113 ASP A N 1
ATOM 838 C CA . ASP A 1 113 ? -11.629 -16.705 0.009 1.00 79.75 113 ASP A CA 1
ATOM 839 C C . ASP A 1 113 ? -12.712 -15.623 0.108 1.00 79.75 113 ASP A C 1
ATOM 841 O O . ASP A 1 113 ? -12.688 -14.762 0.985 1.00 79.75 113 ASP A O 1
ATOM 845 N N . ARG A 1 114 ? -13.662 -15.637 -0.833 1.00 66.62 114 ARG A N 1
ATOM 846 C CA . ARG A 1 114 ? -14.777 -14.673 -0.861 1.00 66.62 114 ARG A CA 1
ATOM 847 C C . ARG A 1 114 ? -15.879 -15.007 0.143 1.00 66.62 114 ARG A C 1
ATOM 849 O O . ARG A 1 114 ? -16.714 -14.140 0.419 1.00 66.62 114 ARG A O 1
ATOM 856 N N . ASP A 1 115 ? -15.894 -16.233 0.653 1.00 66.50 115 ASP A N 1
ATOM 857 C CA . ASP A 1 115 ? -16.861 -16.696 1.641 1.00 66.50 115 ASP A CA 1
ATOM 858 C C . ASP A 1 115 ? -16.345 -16.513 3.078 1.00 66.50 115 ASP A C 1
ATOM 860 O O . ASP A 1 115 ? -17.157 -16.469 4.008 1.00 66.50 115 ASP A O 1
ATOM 864 N N . ASP A 1 116 ? -15.042 -16.255 3.264 1.00 62.59 116 ASP A N 1
ATOM 865 C CA . ASP A 1 116 ? -14.447 -15.774 4.521 1.00 62.59 116 ASP A CA 1
ATOM 866 C C . ASP A 1 116 ? -14.814 -14.301 4.786 1.00 62.59 116 ASP A C 1
ATOM 868 O O . ASP A 1 116 ? -14.011 -13.367 4.727 1.00 62.59 116 ASP A O 1
ATOM 872 N N . ARG A 1 117 ? -16.100 -14.068 5.062 1.00 51.47 117 ARG A N 1
ATOM 873 C CA . ARG A 1 117 ? -16.675 -12.739 5.310 1.00 51.47 117 ARG A CA 1
ATOM 874 C C . ARG A 1 117 ? -16.358 -12.174 6.697 1.00 51.47 117 ARG A C 1
ATOM 876 O O . ARG A 1 117 ? -17.204 -11.467 7.256 1.00 51.47 117 ARG A O 1
ATOM 883 N N . GLY A 1 118 ? -15.203 -12.449 7.303 1.00 52.31 118 GLY A N 1
ATOM 884 C CA . GLY A 1 118 ? -14.962 -11.792 8.587 1.00 52.31 118 GLY A CA 1
ATOM 885 C C . GLY A 1 118 ? -13.699 -12.055 9.373 1.00 52.31 118 GLY A C 1
ATOM 886 O O . GLY A 1 118 ? -13.459 -11.267 10.291 1.00 52.31 118 GLY A O 1
ATOM 887 N N . VAL A 1 119 ? -12.876 -13.061 9.080 1.00 56.94 119 VAL A N 1
ATOM 888 C CA . VAL A 1 119 ? -11.714 -13.312 9.945 1.00 56.94 119 VAL A CA 1
ATOM 889 C C . VAL A 1 119 ? -10.450 -12.768 9.297 1.00 56.94 119 VAL A C 1
ATOM 891 O O . VAL A 1 119 ? -9.589 -13.502 8.830 1.00 56.94 119 VAL A O 1
ATOM 894 N N . ASN A 1 120 ? -10.302 -11.438 9.309 1.00 68.19 120 ASN A N 1
ATOM 895 C CA . ASN A 1 120 ? -8.995 -10.837 9.043 1.00 68.19 120 ASN A CA 1
ATOM 896 C C . ASN A 1 120 ? -7.996 -11.413 10.053 1.00 68.19 120 ASN A C 1
ATOM 898 O O . ASN A 1 120 ? -8.070 -11.105 11.245 1.00 68.19 120 ASN A O 1
ATOM 902 N N . MET A 1 121 ? -7.094 -12.271 9.582 1.00 75.56 121 MET A N 1
ATOM 903 C CA . MET A 1 121 ? -6.176 -12.991 10.455 1.00 75.56 121 MET A CA 1
ATOM 904 C C . MET A 1 121 ? -5.112 -12.026 10.960 1.00 75.56 121 MET A C 1
ATOM 906 O O . MET A 1 121 ? -4.363 -11.455 10.163 1.00 75.56 121 MET A O 1
ATOM 910 N N . GLU A 1 122 ? -5.038 -11.839 12.276 1.00 80.06 122 GLU A N 1
ATOM 911 C CA . GLU A 1 122 ? -3.905 -11.155 12.887 1.00 80.06 122 GLU A CA 1
ATOM 912 C C . GLU A 1 122 ? -2.665 -12.042 12.770 1.00 80.06 122 GLU A C 1
ATOM 914 O O . GLU A 1 122 ? -2.694 -13.232 13.083 1.00 80.06 122 GLU A O 1
ATOM 919 N N . LEU A 1 123 ? -1.585 -11.460 12.260 1.00 82.06 123 LEU A N 1
ATOM 920 C CA . LEU A 1 123 ? -0.325 -12.152 12.040 1.00 82.06 123 LEU A CA 1
ATOM 921 C C . LEU A 1 123 ? 0.706 -11.678 13.061 1.00 82.06 123 LEU A C 1
ATOM 923 O O . LEU A 1 123 ? 0.861 -10.478 13.300 1.00 82.06 123 LEU A O 1
ATOM 927 N N . GLU A 1 124 ? 1.452 -12.623 13.625 1.00 80.44 124 GLU A N 1
ATOM 928 C CA . GLU A 1 124 ? 2.540 -12.320 14.547 1.00 80.44 124 GLU A CA 1
ATOM 929 C C . GLU A 1 124 ? 3.813 -11.937 13.778 1.00 80.44 124 GLU A C 1
ATOM 931 O O . GLU A 1 124 ? 4.307 -12.677 12.923 1.00 80.44 124 GLU A O 1
ATOM 936 N N . LEU A 1 125 ? 4.373 -10.771 14.101 1.00 73.06 125 LEU A N 1
ATOM 937 C CA . LEU A 1 125 ? 5.685 -10.350 13.616 1.00 73.06 125 LEU A CA 1
ATOM 938 C C . LEU A 1 125 ? 6.770 -11.006 14.472 1.00 73.06 125 LEU A C 1
ATOM 940 O O . LEU A 1 125 ? 7.081 -10.52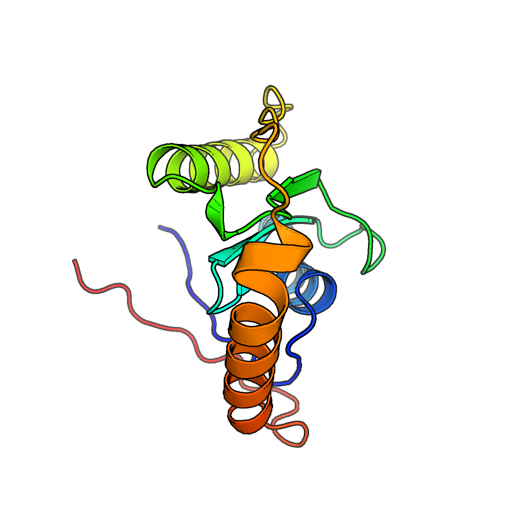5 15.564 1.00 73.06 125 LEU A O 1
ATOM 944 N N . LYS A 1 126 ? 7.365 -12.084 13.957 1.00 74.06 126 LYS A N 1
ATOM 945 C CA . LYS A 1 126 ? 8.574 -12.673 14.546 1.00 74.06 126 LYS A CA 1
ATOM 946 C C . LYS A 1 126 ? 9.742 -11.699 14.367 1.00 74.06 126 LYS A C 1
ATOM 948 O O . LYS A 1 126 ? 9.955 -11.194 13.264 1.00 74.06 126 LYS A O 1
ATOM 953 N N . ARG A 1 127 ? 10.431 -11.393 15.466 1.00 63.00 127 ARG A N 1
ATOM 954 C CA . ARG A 1 127 ? 11.632 -10.547 15.486 1.00 63.00 127 ARG A CA 1
ATOM 955 C C . ARG A 1 127 ? 12.888 -11.359 15.231 1.00 63.00 127 ARG A C 1
ATOM 957 O O . ARG A 1 127 ? 12.901 -12.534 15.654 1.00 63.00 127 ARG A O 1
#

Secondary structure (DSSP, 8-state):
---EEE--S---HHHHHHHHHHHSTTSEEEEE-TTS-EEEEETTS-TT--SEEE--GGG--HHHHHHHHHHHHHHHTT--PPPPPPP--SS-HHHHHHHHHHHHHHHHHHT--SS--S--EEE----

Foldseek 3Di:
DDWDWDDQQDQDQLQQQLVQLVVDPLQWGWGAHPLGWIFIAGNPDDSPDGPATAHQRVQDDPVNVVVRVVVSVCVSVVHDDDYDDHDDDPDPSCVVCVVVVVVSSVVSVVRHDNPPPDCGDTDDDDD

pLDDT: mean 91.46, std 9.87, range [51.47, 98.44]

Sequence (127 aa):
MPRLVRIADSVDLGVIGKSAARLSGSGIGVGLQAKGTTLIHRRDLPPLANLELLSVAPLITPEMYRLIGINAGRHAKGATPAPMRNAYTDEAITARYHTRVVSMVAIERSECDRDDRGVNMELELKR

InterPro domains:
  IPR003208 Diol/glycerol dehydratase/dehydratase reactivating factor [PF02288] (5-81)
  IPR010254 B12-dependent dehydratases, beta subunit [G3DSA:3.40.50.10150] (1-127)
  IPR010254 B12-dependent dehydratases, beta subunit [SSF52968] (3-122)

Radius of gyration: 14.85 Å; chains: 1; bounding box: 31×34×39 Å